Protein AF-A0A415BK57-F1 (afdb_monomer)

Secondary structure (DSSP, 8-state):
------------PPPP-----------------------------------EEEEEEEE---SSHHHHHHHHHHHHHHHHTTPEEEETTEEEEEESSHHHHHHHHHHHHHT--SSSEEEEEEEEHHHHHT-------S-----S--TT-------

Structure (mmCIF, N/CA/C/O backbone):
data_AF-A0A415BK57-F1
#
_entry.id   AF-A0A415BK57-F1
#
loop_
_atom_site.group_PDB
_atom_site.id
_atom_site.type_symbol
_atom_site.label_atom_id
_atom_site.label_alt_id
_atom_site.label_comp_id
_atom_site.label_asym_id
_atom_site.label_entity_id
_atom_site.label_seq_id
_atom_site.pdbx_PDB_ins_code
_atom_site.Cartn_x
_atom_site.Cartn_y
_atom_site.Cartn_z
_atom_site.occupancy
_atom_site.B_iso_or_equiv
_atom_site.auth_seq_id
_atom_site.auth_comp_id
_atom_site.auth_asym_id
_atom_site.auth_atom_id
_atom_site.pdbx_PDB_model_num
ATOM 1 N N . MET A 1 1 ? -53.561 10.959 31.857 1.00 56.56 1 MET A N 1
ATOM 2 C CA . MET A 1 1 ? -53.714 11.713 30.594 1.00 56.56 1 MET A CA 1
ATOM 3 C C . MET A 1 1 ? -53.219 13.125 30.854 1.00 56.56 1 MET A C 1
ATOM 5 O O . MET A 1 1 ? -53.634 13.684 31.864 1.00 56.56 1 MET A O 1
ATOM 9 N N . PRO A 1 2 ? -52.229 13.601 30.084 1.00 51.72 2 PRO A N 1
ATOM 10 C CA . PRO A 1 2 ? -52.507 14.136 28.752 1.00 51.72 2 PRO A CA 1
ATOM 11 C C . PRO A 1 2 ? -51.785 13.397 27.617 1.00 51.72 2 PRO A C 1
ATOM 13 O O . PRO A 1 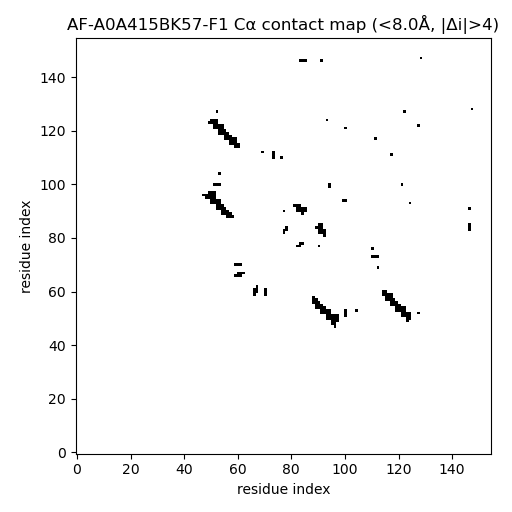2 ? -50.789 12.710 27.821 1.00 51.72 2 PRO A O 1
ATOM 16 N N . ASP A 1 3 ? -52.369 13.556 26.438 1.00 47.06 3 ASP A N 1
ATOM 17 C CA . ASP A 1 3 ? -51.935 13.141 25.106 1.00 47.06 3 ASP A CA 1
ATOM 18 C C . ASP A 1 3 ? -51.252 14.334 24.419 1.00 47.06 3 ASP A C 1
ATOM 20 O O . ASP A 1 3 ? -51.682 15.464 24.655 1.00 47.06 3 ASP A O 1
ATOM 24 N N . SER A 1 4 ? -50.209 14.109 23.608 1.00 52.25 4 SER A N 1
ATOM 25 C CA . SER A 1 4 ? -49.765 15.007 22.522 1.00 52.25 4 SER A CA 1
ATOM 26 C C . SER A 1 4 ? -48.597 14.389 21.749 1.00 52.25 4 SER A C 1
ATOM 28 O O . SER A 1 4 ? -47.497 14.215 22.274 1.00 52.25 4 SER A O 1
ATOM 30 N N . GLY A 1 5 ? -48.850 14.077 20.479 1.00 46.69 5 GLY A N 1
ATOM 31 C CA . GLY A 1 5 ? -47.898 13.501 19.539 1.00 46.69 5 GLY A CA 1
ATOM 32 C C . GLY A 1 5 ? -46.676 14.366 19.210 1.00 46.69 5 GLY A C 1
ATOM 33 O O . GLY A 1 5 ? -46.687 15.592 19.268 1.00 46.69 5 GLY A O 1
ATOM 34 N N . GLY A 1 6 ? -45.627 13.676 18.768 1.00 39.75 6 GLY A N 1
ATOM 35 C CA . GLY A 1 6 ? -44.447 14.256 18.140 1.00 39.75 6 GLY A CA 1
ATOM 36 C C . GLY A 1 6 ? -43.871 13.253 17.151 1.00 39.75 6 GLY A C 1
ATOM 37 O O . GLY A 1 6 ? -42.986 12.470 17.486 1.00 39.75 6 GLY A O 1
ATOM 38 N N . GLY A 1 7 ? -44.426 13.232 15.938 1.00 39.41 7 GLY A N 1
ATOM 39 C CA . GLY A 1 7 ? -43.935 12.417 14.833 1.00 39.41 7 GLY A CA 1
ATOM 40 C C . GLY A 1 7 ? -42.550 12.886 14.391 1.00 39.41 7 GLY A C 1
ATOM 41 O O . GLY A 1 7 ? -42.420 13.889 13.696 1.00 39.41 7 GLY A O 1
ATOM 42 N N . GLY A 1 8 ? -41.513 12.145 14.777 1.00 39.72 8 GLY A N 1
ATOM 43 C CA . GLY A 1 8 ? -40.165 12.305 14.243 1.00 39.72 8 GLY A CA 1
ATOM 44 C C . GLY A 1 8 ? -40.087 11.727 12.834 1.00 39.72 8 GLY A C 1
ATOM 45 O O . GLY A 1 8 ? -39.846 10.534 12.653 1.00 39.72 8 GLY A O 1
ATOM 46 N N . SER A 1 9 ? -40.301 12.564 11.822 1.00 44.03 9 SER A N 1
ATOM 47 C CA . SER A 1 9 ? -40.040 12.221 10.426 1.00 44.03 9 SER A CA 1
ATOM 48 C C . SER A 1 9 ? -38.541 11.966 10.229 1.00 44.03 9 SER A C 1
ATOM 50 O O . SER A 1 9 ? -37.743 12.902 10.166 1.00 44.03 9 SER A O 1
ATOM 52 N N . LEU A 1 10 ? -38.159 10.691 10.131 1.00 47.03 10 LEU A N 1
ATOM 53 C CA . LEU A 1 10 ? -36.847 10.249 9.660 1.00 47.03 10 LEU A CA 1
ATOM 54 C C . LEU A 1 10 ? -36.603 10.807 8.251 1.00 47.03 10 LEU A C 1
ATOM 56 O O . LEU A 1 10 ? -37.132 10.286 7.266 1.00 47.03 10 LEU A O 1
ATOM 60 N N . GLN A 1 11 ? -35.793 11.860 8.140 1.00 45.22 11 GLN A N 1
ATOM 61 C CA . GLN A 1 11 ? -35.260 12.286 6.850 1.00 45.22 11 GLN A CA 1
ATOM 62 C C . GLN A 1 11 ? -34.327 11.188 6.324 1.00 45.22 11 GLN A C 1
ATOM 64 O O . GLN A 1 11 ? -33.252 10.933 6.866 1.00 45.22 11 GLN A O 1
ATOM 69 N N . ARG A 1 12 ? -34.767 10.505 5.263 1.00 42.62 12 ARG A N 1
ATOM 70 C CA . ARG A 1 12 ? -33.936 9.584 4.485 1.00 42.62 12 ARG A CA 1
ATOM 71 C C . ARG A 1 12 ? -32.856 10.388 3.765 1.00 42.62 12 ARG A C 1
ATOM 73 O O . ARG A 1 12 ? -33.159 11.144 2.847 1.00 42.62 12 ARG A O 1
ATOM 80 N N . VAL A 1 13 ? -31.602 10.184 4.149 1.00 51.19 13 VAL A N 1
ATOM 81 C CA . VAL A 1 13 ? -30.445 10.638 3.369 1.00 51.19 13 VAL A CA 1
ATOM 82 C C . VAL A 1 13 ? -30.367 9.784 2.093 1.00 51.19 13 VAL A C 1
ATOM 84 O O . VAL A 1 13 ? -30.425 8.554 2.199 1.00 51.19 13 VAL A O 1
ATOM 87 N N . PRO A 1 14 ? -30.277 10.366 0.885 1.00 39.81 14 PRO A N 1
ATOM 88 C CA . PRO A 1 14 ? -30.208 9.577 -0.339 1.00 39.81 14 PRO A CA 1
ATOM 89 C C . PRO A 1 14 ? -28.843 8.886 -0.475 1.00 39.81 14 PRO A C 1
ATOM 91 O O . PRO A 1 14 ? -27.794 9.508 -0.330 1.00 39.81 14 PRO A O 1
ATOM 94 N N . ALA A 1 15 ? -28.868 7.588 -0.786 1.00 50.12 15 ALA A N 1
ATOM 95 C CA . ALA A 1 15 ? -27.688 6.822 -1.176 1.00 50.12 15 ALA A CA 1
ATOM 96 C C . ALA A 1 15 ? -27.155 7.288 -2.550 1.00 50.12 15 ALA A C 1
ATOM 98 O O . ALA A 1 15 ? -27.957 7.663 -3.415 1.00 50.12 15 ALA A O 1
ATOM 99 N N . PRO A 1 16 ? -25.832 7.240 -2.797 1.00 40.59 16 PRO A N 1
ATOM 100 C CA . PRO A 1 16 ? -25.265 7.613 -4.088 1.00 40.59 16 PRO A CA 1
ATOM 101 C C . PRO A 1 16 ? -25.729 6.642 -5.184 1.00 40.59 16 PRO A C 1
ATOM 103 O O . PRO A 1 16 ? -25.521 5.432 -5.106 1.00 40.59 16 PRO A O 1
ATOM 106 N N . ARG A 1 17 ? -26.369 7.186 -6.226 1.00 35.62 17 ARG A N 1
ATOM 107 C CA . ARG A 1 17 ? -26.748 6.452 -7.439 1.00 35.62 17 ARG A CA 1
ATOM 108 C C . ARG A 1 17 ? -25.517 6.280 -8.326 1.00 35.62 17 ARG A C 1
ATOM 110 O O . ARG A 1 17 ? -25.127 7.214 -9.019 1.00 35.62 17 ARG A O 1
ATOM 117 N N . PHE A 1 18 ? -24.937 5.085 -8.339 1.00 33.97 18 PHE A N 1
ATOM 118 C CA . PHE A 1 18 ? -24.019 4.685 -9.404 1.00 33.97 18 PHE A CA 1
ATOM 119 C C . PHE A 1 18 ? -24.842 4.312 -10.644 1.00 33.97 18 PHE A C 1
ATOM 121 O O . PHE A 1 18 ? -25.631 3.367 -10.621 1.00 33.97 18 PHE A O 1
ATOM 128 N N . ARG A 1 19 ? -24.702 5.098 -11.714 1.00 30.08 19 ARG A N 1
ATOM 129 C CA . ARG A 1 19 ? -25.321 4.841 -13.019 1.00 30.08 19 ARG A CA 1
ATOM 130 C C . ARG A 1 19 ? -24.440 3.846 -13.773 1.00 30.08 19 ARG A C 1
ATOM 132 O O . ARG A 1 19 ? -23.337 4.191 -14.177 1.00 30.08 19 ARG A O 1
ATOM 139 N N . VAL A 1 20 ? -24.930 2.622 -13.944 1.00 38.62 20 VAL A N 1
ATOM 140 C CA . VAL A 1 20 ? -24.368 1.642 -14.881 1.00 38.62 20 VAL A CA 1
ATOM 141 C C . VAL A 1 20 ? -25.115 1.815 -16.199 1.00 38.62 20 VAL A C 1
ATOM 143 O O . VAL A 1 20 ? -26.299 1.486 -16.290 1.00 38.62 20 VAL A O 1
ATOM 146 N N . GLU A 1 21 ? -24.460 2.376 -17.213 1.00 39.53 21 GLU A N 1
ATOM 147 C CA . GLU A 1 21 ? -25.026 2.415 -18.561 1.00 39.53 21 GLU A CA 1
ATOM 148 C C . GLU A 1 21 ? -24.812 1.068 -19.263 1.00 39.53 21 GLU A C 1
ATOM 150 O O . GLU A 1 21 ? -23.732 0.741 -19.732 1.00 39.53 21 GLU A O 1
ATOM 155 N N . GLY A 1 22 ? -25.888 0.275 -19.270 1.00 32.00 22 GLY A N 1
ATOM 156 C CA . GLY A 1 22 ? -26.444 -0.343 -20.475 1.00 32.00 22 GLY A CA 1
ATOM 157 C C . GLY A 1 22 ? -25.625 -1.403 -21.214 1.00 32.00 22 GLY A C 1
ATOM 158 O O . GLY A 1 22 ? -25.014 -1.113 -22.233 1.00 32.00 22 GLY A O 1
ATOM 159 N N . CYS A 1 23 ? -25.806 -2.670 -20.833 1.00 34.53 23 CYS A N 1
ATOM 160 C CA . CYS A 1 23 ? -25.791 -3.778 -21.793 1.00 34.53 23 CYS A CA 1
ATOM 161 C C . CYS A 1 23 ? -27.185 -3.914 -22.438 1.00 34.53 23 CYS A C 1
ATOM 163 O O . CYS A 1 23 ? -28.180 -4.073 -21.726 1.00 34.53 23 CYS A O 1
ATOM 165 N N . ARG A 1 24 ? -27.266 -3.882 -23.775 1.00 33.03 24 ARG A N 1
ATOM 166 C CA . ARG A 1 24 ? -28.388 -4.411 -24.579 1.00 33.03 24 ARG A CA 1
ATOM 167 C C . ARG A 1 24 ? -27.789 -5.106 -25.815 1.00 33.03 24 ARG A C 1
ATOM 169 O O . ARG A 1 24 ? -27.004 -4.472 -26.505 1.00 33.03 24 ARG A O 1
ATOM 176 N N . HIS A 1 25 ? -27.856 -6.445 -25.881 1.00 27.94 25 HIS A N 1
ATOM 177 C CA . HIS A 1 25 ? -28.758 -7.275 -26.725 1.00 27.94 25 HIS A CA 1
ATOM 178 C C . HIS A 1 25 ? -28.581 -7.027 -28.238 1.00 27.94 25 HIS A C 1
ATOM 180 O O . HIS A 1 25 ? -28.576 -5.877 -28.641 1.00 27.94 25 HIS A O 1
ATOM 186 N N . ALA A 1 26 ? -28.543 -7.983 -29.165 1.00 29.19 26 ALA A N 1
ATOM 187 C CA . ALA A 1 26 ? -28.535 -9.444 -29.200 1.00 29.19 26 ALA A CA 1
ATOM 188 C C . ALA A 1 26 ? -28.222 -9.853 -30.667 1.00 29.19 26 ALA A C 1
ATOM 190 O O . ALA A 1 26 ? -28.346 -9.025 -31.561 1.00 29.19 26 ALA A O 1
ATOM 191 N N . ALA A 1 27 ? -27.803 -11.109 -30.847 1.00 30.59 27 ALA A N 1
ATOM 192 C CA . ALA A 1 27 ? -27.823 -11.978 -32.036 1.00 30.59 27 ALA A CA 1
ATOM 193 C C . ALA A 1 27 ? -28.099 -11.415 -33.453 1.00 30.59 27 ALA A C 1
ATOM 195 O O . ALA A 1 27 ? -29.142 -10.824 -33.688 1.00 30.59 27 ALA A O 1
ATOM 196 N N . ASP A 1 28 ? -27.254 -11.815 -34.417 1.00 31.88 28 ASP A N 1
ATOM 197 C CA . ASP A 1 28 ? -27.715 -12.422 -35.678 1.00 3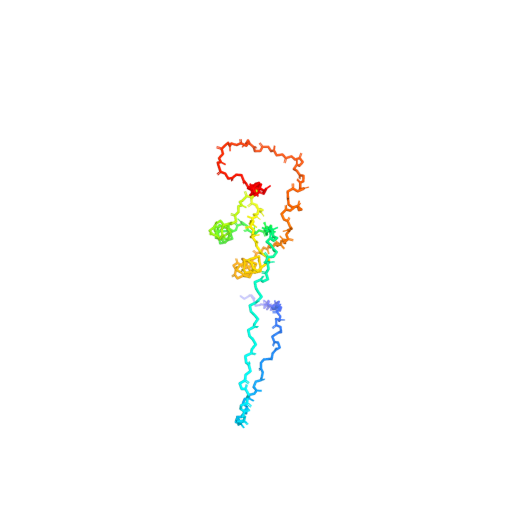1.88 28 ASP A CA 1
ATOM 198 C C . ASP A 1 28 ? -26.613 -13.262 -36.354 1.00 31.88 28 ASP A C 1
ATOM 200 O O . ASP A 1 28 ? -25.416 -13.048 -36.160 1.00 31.88 28 ASP A O 1
ATOM 204 N N . ALA A 1 29 ? -27.039 -14.297 -37.081 1.00 31.94 29 ALA A N 1
ATOM 205 C CA . ALA A 1 29 ? -26.247 -15.458 -37.478 1.00 31.94 29 ALA A CA 1
ATOM 206 C C . ALA A 1 29 ? -25.916 -15.530 -38.986 1.00 31.94 29 ALA A C 1
ATOM 208 O O . ALA A 1 29 ? -26.690 -15.081 -39.821 1.00 31.94 29 ALA A O 1
ATOM 209 N N . ARG A 1 30 ? -24.835 -16.280 -39.282 1.00 28.84 30 ARG A N 1
ATOM 210 C CA . ARG A 1 30 ? -24.455 -16.989 -40.536 1.00 28.84 30 ARG A CA 1
ATOM 211 C C . ARG A 1 30 ? -24.034 -16.168 -41.772 1.00 28.84 30 ARG A C 1
ATOM 213 O O . ARG A 1 30 ? -24.865 -15.576 -42.439 1.00 28.84 30 ARG A O 1
ATOM 220 N N . ALA A 1 31 ? -22.789 -16.366 -42.233 1.00 32.44 31 ALA A N 1
ATOM 221 C CA . ALA A 1 31 ? -22.409 -17.367 -43.259 1.00 32.44 31 ALA A CA 1
ATOM 222 C C . ALA A 1 31 ? -21.046 -17.045 -43.933 1.00 32.44 31 ALA A C 1
ATOM 224 O O . ALA A 1 31 ? -20.798 -15.908 -44.302 1.00 32.44 31 ALA A O 1
ATOM 225 N N . HIS A 1 32 ? -20.212 -18.090 -44.093 1.00 35.88 32 HIS A N 1
ATOM 226 C CA . HIS A 1 32 ? -19.129 -18.360 -45.075 1.00 35.88 32 HIS A CA 1
ATOM 227 C C . HIS A 1 32 ? -18.464 -17.167 -45.814 1.00 35.88 32 HIS A C 1
ATOM 229 O O . HIS A 1 32 ? -19.128 -16.433 -46.530 1.00 35.88 32 HIS A O 1
ATOM 235 N N . ARG A 1 33 ? -17.128 -17.014 -45.857 1.00 32.09 33 ARG A N 1
ATOM 236 C CA . ARG A 1 33 ? -16.164 -17.934 -46.502 1.00 32.09 33 ARG A CA 1
ATOM 237 C C . ARG A 1 33 ? -14.715 -17.427 -46.305 1.00 32.09 33 ARG A C 1
ATOM 239 O O . ARG A 1 33 ? -14.470 -16.235 -46.426 1.00 32.09 33 ARG A O 1
ATOM 246 N N . ALA A 1 34 ? -13.809 -18.375 -46.058 1.00 34.41 34 ALA A N 1
ATOM 247 C CA . ALA A 1 34 ? -12.360 -18.429 -46.311 1.00 34.41 34 ALA A CA 1
ATOM 248 C C . ALA A 1 34 ? -11.577 -17.145 -46.660 1.00 34.41 34 ALA A C 1
ATOM 250 O O . ALA A 1 34 ? -11.818 -16.560 -47.713 1.00 34.41 34 ALA A O 1
ATOM 251 N N . ARG A 1 35 ? -10.492 -16.893 -45.907 1.00 39.34 35 ARG A N 1
ATOM 252 C CA . ARG A 1 35 ? -9.115 -16.845 -46.443 1.00 39.34 35 ARG A CA 1
ATOM 253 C C . ARG A 1 35 ? -8.123 -17.322 -45.382 1.00 39.34 35 ARG A C 1
ATOM 255 O O . ARG A 1 35 ? -7.975 -16.687 -44.343 1.00 39.34 35 ARG A O 1
ATOM 262 N N . ASP A 1 36 ? -7.458 -18.432 -45.684 1.00 36.94 36 ASP A N 1
ATOM 263 C CA . ASP A 1 36 ? -6.170 -18.784 -45.102 1.00 36.94 36 ASP A CA 1
ATOM 264 C C . ASP A 1 36 ? -5.177 -17.654 -45.389 1.00 36.94 36 ASP A C 1
ATOM 266 O O . ASP A 1 36 ? -5.046 -17.187 -46.523 1.00 36.94 36 ASP A O 1
ATOM 270 N N . GLY A 1 37 ? -4.509 -17.194 -44.341 1.00 34.00 37 GLY A N 1
ATOM 271 C CA . GLY A 1 37 ? -3.544 -16.110 -44.400 1.00 34.00 37 GLY A CA 1
ATOM 272 C C . GLY A 1 37 ? -2.686 -16.148 -43.152 1.00 34.00 37 GLY A C 1
ATOM 273 O O . GLY A 1 37 ? -3.015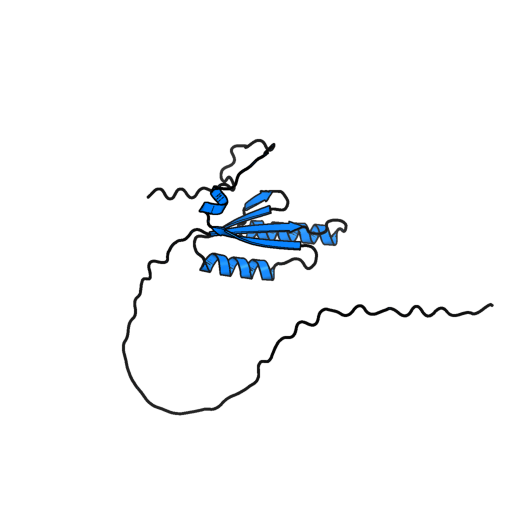 -15.544 -42.138 1.00 34.00 37 GLY A O 1
ATOM 274 N N . VAL A 1 38 ? -1.597 -16.907 -43.237 1.00 42.28 38 VAL A N 1
ATOM 275 C CA . VAL A 1 38 ? -0.468 -16.842 -42.314 1.00 42.28 38 VAL A CA 1
ATOM 276 C C . VAL A 1 38 ? -0.003 -15.391 -42.216 1.00 42.28 38 VAL A C 1
ATOM 278 O O . VAL A 1 38 ? 0.449 -14.811 -43.198 1.00 42.28 38 VAL A O 1
ATOM 281 N N . SER A 1 39 ? -0.033 -14.839 -41.012 1.00 36.31 39 SER A N 1
ATOM 282 C CA . SER A 1 39 ? 0.921 -13.816 -40.603 1.00 36.31 39 SER A CA 1
ATOM 283 C C . SER A 1 39 ? 1.243 -14.054 -39.140 1.00 36.31 39 SER A C 1
ATOM 285 O O 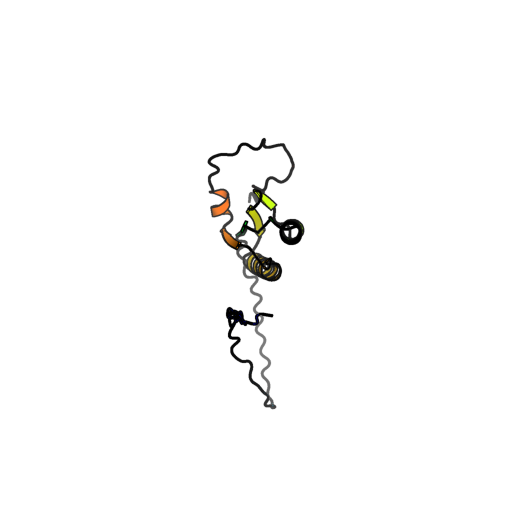. SER A 1 39 ? 0.558 -13.580 -38.234 1.00 36.31 39 SER A O 1
ATOM 287 N N . GLY A 1 40 ? 2.287 -14.851 -38.922 1.00 39.84 40 GLY A N 1
ATOM 288 C CA . GLY A 1 40 ? 3.001 -14.789 -37.665 1.00 39.84 40 GLY A CA 1
ATOM 289 C C . GLY A 1 40 ? 3.469 -13.354 -37.457 1.00 39.84 40 GLY A C 1
ATOM 290 O O . GLY A 1 40 ? 4.097 -12.767 -38.334 1.00 39.84 40 GLY A O 1
ATOM 291 N N . GLN A 1 41 ? 3.162 -12.816 -36.290 1.00 35.75 41 GLN A N 1
ATOM 292 C CA . GLN A 1 41 ? 3.966 -11.778 -35.676 1.00 35.75 41 GLN A CA 1
ATOM 293 C C . GLN A 1 41 ? 4.363 -12.323 -34.309 1.00 35.75 41 GLN A C 1
ATOM 295 O O . GLN A 1 41 ? 3.715 -12.111 -33.290 1.00 35.75 41 GLN A O 1
ATOM 300 N N . ASN A 1 42 ? 5.426 -13.131 -34.343 1.00 49.38 42 ASN A N 1
ATOM 301 C CA . ASN A 1 42 ? 6.398 -13.124 -33.266 1.00 49.38 42 ASN A CA 1
ATOM 302 C C . ASN A 1 42 ? 6.927 -11.697 -33.197 1.00 49.38 42 ASN A C 1
ATOM 304 O O . ASN A 1 42 ? 7.823 -11.332 -33.951 1.00 49.38 42 ASN A O 1
ATOM 308 N N . GLU A 1 43 ? 6.377 -10.904 -32.297 1.00 43.34 43 GLU A N 1
ATOM 309 C CA . GLU A 1 43 ? 7.095 -9.761 -31.776 1.00 43.34 43 GLU A CA 1
ATOM 310 C C . GLU A 1 43 ? 7.365 -10.095 -30.320 1.00 43.34 43 GLU A C 1
ATOM 312 O O . GLU A 1 43 ? 6.539 -9.913 -29.428 1.00 43.34 43 GLU A O 1
ATOM 317 N N . GLY A 1 44 ? 8.547 -10.676 -30.097 1.00 44.38 44 GLY A N 1
ATOM 318 C CA . GLY A 1 44 ? 9.239 -10.543 -28.827 1.00 44.38 44 GLY A CA 1
ATOM 319 C C . GLY A 1 44 ? 9.527 -9.062 -28.633 1.00 44.38 44 GLY A C 1
ATOM 320 O O . GLY A 1 44 ? 10.645 -8.604 -28.846 1.00 44.38 44 GLY A O 1
ATOM 321 N N . GLU A 1 45 ? 8.482 -8.306 -28.312 1.00 42.94 45 GLU A N 1
ATOM 322 C CA . GLU A 1 45 ? 8.580 -6.926 -27.901 1.00 42.94 45 GLU A CA 1
ATOM 323 C C . GLU A 1 45 ? 9.378 -6.985 -26.606 1.00 42.94 45 GLU A C 1
ATOM 325 O O . GLU A 1 45 ? 8.935 -7.585 -25.621 1.00 42.94 45 GLU A O 1
ATOM 330 N N . GLY A 1 46 ? 10.616 -6.488 -26.650 1.00 49.84 46 GLY A N 1
ATOM 331 C CA . GLY A 1 46 ? 11.456 -6.340 -25.474 1.00 49.84 46 GLY A CA 1
ATOM 332 C C . GLY A 1 46 ? 10.656 -5.543 -24.461 1.00 49.84 46 GLY A C 1
ATOM 333 O O . GLY A 1 46 ? 10.574 -4.322 -24.557 1.00 49.84 46 GLY A O 1
ATOM 334 N N . LYS A 1 47 ? 9.973 -6.257 -23.560 1.00 56.19 47 LYS A N 1
ATOM 335 C CA . LYS A 1 47 ? 9.025 -5.679 -22.624 1.00 56.19 47 LYS A CA 1
ATOM 336 C C . LYS A 1 47 ? 9.851 -4.816 -21.706 1.00 56.19 47 LYS A C 1
ATOM 338 O O . LYS A 1 47 ? 10.483 -5.335 -20.793 1.00 56.19 47 LYS A O 1
ATOM 343 N N . ASP A 1 48 ? 9.864 -3.527 -22.012 1.00 57.09 48 ASP A N 1
ATOM 344 C CA . ASP A 1 48 ? 10.528 -2.471 -21.274 1.00 57.09 48 ASP A CA 1
ATOM 345 C C . ASP A 1 48 ? 10.262 -2.714 -19.784 1.00 57.09 48 ASP A C 1
ATOM 347 O O . ASP A 1 48 ? 9.162 -2.458 -19.276 1.00 57.09 48 ASP A O 1
ATOM 351 N N . MET A 1 49 ? 11.234 -3.323 -19.096 1.00 57.72 49 MET A N 1
ATOM 352 C CA . MET A 1 49 ? 11.082 -3.774 -17.717 1.00 57.72 49 MET A CA 1
ATOM 353 C C . MET A 1 49 ? 11.263 -2.555 -16.826 1.00 57.72 49 MET A C 1
ATOM 355 O O . MET A 1 49 ? 12.278 -2.353 -16.165 1.00 57.72 49 MET A O 1
ATOM 359 N N . ARG A 1 50 ? 10.277 -1.663 -16.889 1.00 75.12 50 ARG A N 1
ATOM 360 C CA . ARG A 1 50 ? 10.227 -0.472 -16.060 1.00 75.12 50 ARG A CA 1
ATOM 361 C C . ARG A 1 50 ? 9.704 -0.904 -14.706 1.00 75.12 50 ARG A C 1
ATOM 363 O O . ARG A 1 50 ? 8.520 -1.216 -14.562 1.00 75.12 50 ARG A O 1
ATOM 370 N N . ILE A 1 51 ? 10.610 -0.924 -13.736 1.00 86.00 51 ILE A N 1
ATOM 371 C CA . ILE A 1 51 ? 10.267 -1.154 -12.340 1.00 86.00 51 ILE A CA 1
ATOM 372 C C . ILE A 1 51 ? 9.410 0.029 -11.874 1.00 86.00 51 ILE A C 1
ATOM 374 O O . ILE A 1 51 ? 9.821 1.194 -11.919 1.00 86.00 51 ILE A O 1
ATOM 378 N N . MET A 1 52 ? 8.188 -0.293 -11.474 1.00 91.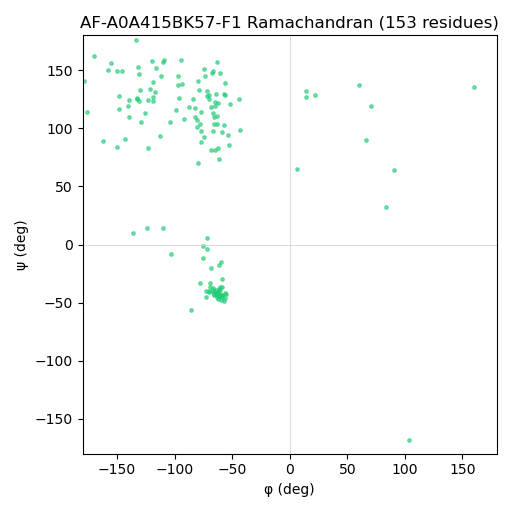06 52 MET A N 1
ATOM 379 C CA . MET A 1 52 ? 7.211 0.620 -10.902 1.00 91.06 52 MET A CA 1
ATOM 380 C C . MET A 1 52 ? 7.057 0.301 -9.421 1.00 91.06 52 MET A C 1
ATOM 382 O O . MET A 1 52 ? 7.318 -0.820 -8.981 1.00 91.06 52 MET A O 1
ATOM 386 N N . ARG A 1 53 ? 6.560 1.262 -8.655 1.00 93.06 53 ARG A N 1
ATOM 387 C CA . ARG A 1 53 ? 6.207 1.067 -7.258 1.00 93.06 53 ARG A CA 1
ATOM 388 C C . ARG A 1 53 ? 4.810 1.588 -6.993 1.00 93.06 53 ARG A C 1
ATOM 390 O O . ARG A 1 53 ? 4.464 2.696 -7.394 1.00 93.06 53 ARG A O 1
ATOM 397 N N . LEU A 1 54 ? 4.012 0.787 -6.300 1.00 94.88 54 LEU A N 1
ATOM 398 C CA . LEU A 1 54 ? 2.695 1.195 -5.835 1.00 94.88 54 LEU A CA 1
ATOM 399 C C . LEU A 1 54 ? 2.803 1.607 -4.369 1.00 94.88 54 LEU A C 1
ATOM 401 O O . LEU A 1 54 ? 3.135 0.783 -3.519 1.00 94.88 54 LEU A O 1
ATOM 405 N N . LEU A 1 55 ? 2.552 2.883 -4.092 1.00 95.88 55 LEU A N 1
ATOM 406 C CA . LEU A 1 55 ? 2.475 3.454 -2.752 1.00 95.88 55 LEU A CA 1
ATOM 407 C C . LEU A 1 55 ? 1.008 3.506 -2.328 1.00 95.88 55 LEU A C 1
ATOM 409 O O . LEU A 1 55 ? 0.184 4.088 -3.030 1.00 95.88 55 LEU A O 1
ATOM 413 N N . VAL A 1 56 ? 0.685 2.932 -1.176 1.00 97.31 56 VAL A N 1
ATOM 414 C CA . VAL A 1 56 ? -0.662 2.921 -0.602 1.00 97.31 56 VAL A CA 1
ATOM 415 C C . VAL A 1 56 ? -0.627 3.629 0.741 1.00 97.31 56 VAL A C 1
ATOM 417 O O . VAL A 1 56 ? 0.122 3.252 1.640 1.00 97.31 56 VAL A O 1
ATOM 420 N N . MET A 1 57 ? -1.460 4.652 0.873 1.00 97.75 57 MET A N 1
ATOM 421 C CA . MET A 1 57 ? -1.660 5.421 2.093 1.00 97.75 57 MET A CA 1
ATOM 422 C C . MET A 1 57 ? -3.111 5.279 2.520 1.00 97.75 57 MET A C 1
ATOM 424 O O . MET A 1 57 ? -4.008 5.304 1.677 1.00 97.75 57 MET A O 1
ATOM 428 N N . PHE A 1 58 ? -3.367 5.137 3.814 1.00 97.00 58 PHE A N 1
ATOM 429 C CA . PHE A 1 58 ? -4.738 5.009 4.292 1.00 97.00 58 PHE A CA 1
ATOM 430 C C . PHE A 1 58 ? -4.964 5.650 5.655 1.00 97.00 58 PHE A C 1
ATOM 432 O O . PHE A 1 58 ? -4.103 5.644 6.531 1.00 97.00 58 PHE A O 1
ATOM 439 N N . ASP A 1 59 ? -6.183 6.132 5.849 1.00 96.56 59 ASP A N 1
ATOM 440 C CA . ASP A 1 59 ? -6.702 6.571 7.134 1.00 96.56 59 ASP A CA 1
ATOM 441 C C . ASP A 1 59 ? -8.048 5.889 7.373 1.00 96.56 59 ASP A C 1
ATOM 443 O O . ASP A 1 59 ? -9.050 6.194 6.723 1.00 96.56 59 ASP A O 1
ATOM 447 N N . LEU A 1 60 ? -8.058 4.896 8.259 1.00 95.25 60 LEU A N 1
ATOM 448 C CA . LEU A 1 60 ? -9.243 4.099 8.558 1.00 95.25 60 LEU A CA 1
ATOM 449 C C . LEU A 1 60 ? -9.712 4.395 9.983 1.00 95.25 60 LEU A C 1
ATOM 451 O O . LEU A 1 60 ? -8.882 4.560 10.881 1.00 95.25 60 LEU A O 1
ATOM 455 N N . PRO A 1 61 ? -11.032 4.395 10.240 1.00 94.94 61 PRO A N 1
ATOM 456 C CA . PRO A 1 61 ? -11.544 4.560 11.593 1.00 94.94 61 PRO A CA 1
ATOM 457 C C . PRO A 1 61 ? -11.045 3.434 12.514 1.00 94.94 61 PRO A C 1
ATOM 459 O O . PRO A 1 61 ? -10.874 2.292 12.095 1.00 94.94 61 PRO A O 1
ATOM 462 N N . THR A 1 62 ? -10.840 3.743 13.797 1.00 94.31 62 THR A N 1
ATOM 463 C CA . THR A 1 62 ? -10.341 2.780 14.807 1.00 94.31 62 THR A CA 1
ATOM 464 C C . THR A 1 62 ? -11.096 2.843 16.141 1.00 94.31 62 THR A C 1
ATOM 466 O O . THR A 1 62 ? -10.688 2.223 17.126 1.00 94.31 62 THR A O 1
ATOM 469 N N . LYS A 1 63 ? -12.214 3.581 16.203 1.00 95.06 63 LYS A N 1
ATOM 470 C CA . LYS A 1 63 ? -12.959 3.826 17.452 1.00 95.06 63 LYS A CA 1
ATOM 471 C C . LYS A 1 63 ? -13.710 2.586 17.939 1.00 95.06 63 LYS A C 1
ATOM 473 O O . LYS A 1 63 ? -13.656 2.260 19.122 1.00 95.06 63 LYS A O 1
ATOM 478 N N . THR A 1 64 ? -14.398 1.883 17.041 1.00 96.38 64 THR A N 1
ATOM 479 C CA . THR A 1 64 ? -15.179 0.691 17.402 1.00 96.38 64 THR A CA 1
ATOM 480 C C . THR A 1 64 ? -14.371 -0.590 17.200 1.00 96.38 64 THR A C 1
ATOM 482 O O . THR A 1 64 ? -13.430 -0.625 16.407 1.00 96.38 64 THR A O 1
ATOM 485 N N . LYS A 1 65 ? -14.760 -1.681 17.875 1.00 95.69 65 LYS A N 1
ATOM 486 C CA . LYS A 1 65 ? -14.151 -3.007 17.656 1.00 95.69 65 LYS A CA 1
ATOM 487 C C . LYS A 1 65 ? -14.227 -3.424 16.182 1.00 95.69 65 LYS A C 1
ATOM 489 O O . LYS A 1 65 ? -13.230 -3.853 15.619 1.00 95.69 65 LYS A O 1
ATOM 494 N N . ARG A 1 66 ? -15.376 -3.193 15.536 1.00 95.25 66 ARG A N 1
ATOM 495 C CA . ARG A 1 66 ? -15.581 -3.502 14.114 1.00 95.25 66 ARG A CA 1
ATOM 496 C C . ARG A 1 66 ? -14.622 -2.728 13.209 1.00 95.25 66 ARG A C 1
ATOM 498 O O . ARG A 1 66 ? -14.154 -3.273 12.214 1.00 95.25 66 ARG A O 1
ATOM 505 N N . ASP A 1 67 ? -14.339 -1.471 13.538 1.00 95.44 67 ASP A N 1
ATOM 506 C CA . ASP A 1 67 ? -13.427 -0.649 12.743 1.00 95.44 67 ASP A CA 1
ATOM 507 C C . ASP A 1 67 ? -11.970 -1.093 12.932 1.00 95.44 67 ASP A C 1
ATOM 509 O O . ASP A 1 67 ? -11.244 -1.235 11.950 1.00 95.44 67 ASP A O 1
ATOM 513 N N . LYS A 1 68 ? -11.574 -1.446 14.164 1.00 95.00 68 LYS A N 1
ATOM 514 C CA . LYS A 1 68 ? -10.264 -2.062 14.444 1.00 95.00 68 LYS A CA 1
ATOM 515 C C . LYS A 1 68 ? -10.080 -3.377 13.685 1.00 95.00 68 LYS A C 1
ATOM 517 O O . LYS A 1 68 ? -9.033 -3.586 13.080 1.00 95.00 68 LYS A O 1
ATOM 522 N N . ASP A 1 69 ? -11.102 -4.229 13.658 1.00 95.88 69 ASP A N 1
ATOM 523 C CA . ASP A 1 69 ? -11.052 -5.497 12.925 1.00 95.88 69 ASP A CA 1
ATOM 524 C C . ASP A 1 69 ? -10.865 -5.265 11.417 1.00 95.88 69 ASP A C 1
ATOM 526 O O . ASP A 1 69 ? -10.084 -5.962 10.771 1.00 95.88 69 ASP A O 1
ATOM 530 N N . ARG A 1 70 ? -11.539 -4.259 10.844 1.00 95.56 70 ARG A N 1
ATOM 531 C CA . ARG A 1 70 ? -11.373 -3.871 9.431 1.00 95.56 70 ARG A CA 1
ATOM 532 C C . ARG A 1 70 ? -9.981 -3.317 9.146 1.00 95.56 70 ARG A C 1
ATOM 534 O O . ARG A 1 70 ? -9.387 -3.703 8.144 1.00 95.56 70 ARG A O 1
ATOM 541 N N . TYR A 1 71 ? -9.455 -2.473 10.033 1.00 95.69 71 TYR A N 1
ATOM 542 C CA . TYR A 1 71 ? -8.086 -1.962 9.948 1.00 95.69 71 TYR A CA 1
ATOM 543 C C . TYR A 1 71 ? -7.067 -3.109 9.921 1.00 95.69 71 TYR A C 1
ATOM 545 O O . TYR A 1 71 ? -6.209 -3.159 9.041 1.00 95.69 71 TYR A O 1
ATOM 553 N N . ILE A 1 72 ? -7.195 -4.072 10.840 1.00 95.50 72 ILE A N 1
ATOM 554 C CA . ILE A 1 72 ? -6.300 -5.234 10.918 1.00 95.50 72 ILE A CA 1
ATOM 555 C C . ILE A 1 72 ? -6.411 -6.092 9.655 1.00 95.50 72 ILE A C 1
ATOM 557 O O . ILE A 1 72 ? -5.391 -6.478 9.091 1.00 95.50 72 ILE A O 1
ATOM 561 N N . ARG A 1 73 ? -7.634 -6.363 9.180 1.00 96.25 73 ARG A N 1
ATOM 562 C CA . ARG A 1 73 ? -7.855 -7.147 7.954 1.00 96.25 73 ARG A CA 1
ATOM 563 C C . ARG A 1 73 ? -7.231 -6.489 6.729 1.00 96.25 73 ARG A C 1
ATOM 565 O O . ARG A 1 73 ? -6.585 -7.185 5.957 1.00 96.25 73 ARG A O 1
ATOM 572 N N . PHE A 1 74 ? -7.394 -5.177 6.568 1.00 96.88 74 PHE A N 1
ATOM 573 C CA . PHE A 1 74 ? -6.825 -4.459 5.430 1.00 96.88 74 PHE A CA 1
ATOM 574 C C . PHE A 1 74 ? -5.293 -4.465 5.461 1.00 96.88 74 PHE A C 1
ATOM 576 O O . PHE A 1 74 ? -4.659 -4.754 4.452 1.00 96.88 74 PHE A O 1
ATOM 583 N N . LYS A 1 75 ? -4.685 -4.239 6.632 1.00 95.44 75 LYS A N 1
ATOM 584 C CA . LYS A 1 75 ? -3.224 -4.331 6.783 1.00 95.44 75 LYS A CA 1
ATOM 585 C C . LYS A 1 75 ? -2.689 -5.717 6.479 1.00 95.44 75 LYS A C 1
ATOM 587 O O . LYS A 1 75 ? -1.703 -5.837 5.766 1.00 95.44 75 LYS A O 1
ATOM 592 N N . ARG A 1 76 ? -3.362 -6.747 6.988 1.00 95.94 76 ARG A N 1
ATOM 593 C CA . ARG A 1 76 ? -2.982 -8.129 6.719 1.00 95.94 76 ARG A CA 1
ATOM 594 C C . ARG A 1 76 ? -3.097 -8.460 5.232 1.00 95.94 76 ARG A C 1
ATOM 596 O O . ARG A 1 76 ? -2.189 -9.067 4.696 1.00 95.94 76 ARG A O 1
ATOM 603 N N . PHE A 1 77 ? -4.152 -8.000 4.560 1.00 96.88 77 PHE A N 1
ATOM 604 C CA . PHE A 1 77 ? -4.274 -8.125 3.106 1.00 96.88 77 PHE A CA 1
ATOM 605 C C . PHE A 1 77 ? -3.080 -7.498 2.370 1.00 96.88 77 PHE A C 1
ATOM 607 O O . PHE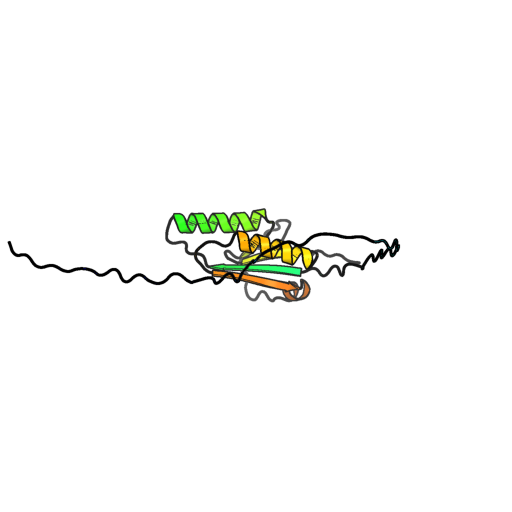 A 1 77 ? -2.529 -8.129 1.474 1.00 96.88 77 PHE A O 1
ATOM 614 N N . LEU A 1 78 ? -2.656 -6.289 2.757 1.00 96.56 78 LEU A N 1
ATOM 615 C CA . LEU A 1 78 ? -1.493 -5.641 2.148 1.00 96.56 78 LEU A CA 1
ATOM 616 C C . LEU A 1 78 ? -0.216 -6.464 2.372 1.00 96.56 78 LEU A C 1
ATOM 618 O O . LEU A 1 78 ? 0.532 -6.699 1.431 1.00 96.56 78 LEU A O 1
ATOM 622 N N . GLU A 1 79 ? 0.025 -6.930 3.594 1.00 94.50 79 GLU A N 1
ATOM 623 C CA . GLU A 1 79 ? 1.203 -7.745 3.924 1.00 94.50 79 GLU A CA 1
ATOM 624 C C . GLU A 1 79 ? 1.189 -9.090 3.170 1.00 94.50 79 GLU A C 1
ATOM 626 O O . GLU A 1 79 ? 2.203 -9.471 2.583 1.00 94.50 79 GLU A O 1
ATOM 631 N N . ASP A 1 80 ? 0.031 -9.751 3.091 1.00 95.12 80 ASP A N 1
ATOM 632 C CA . ASP A 1 80 ? -0.160 -11.031 2.398 1.00 95.12 80 ASP A CA 1
ATOM 633 C C . ASP A 1 80 ? -0.036 -10.891 0.860 1.00 95.12 80 ASP A C 1
ATOM 635 O O . ASP A 1 80 ? 0.536 -11.766 0.210 1.00 95.12 80 ASP A O 1
ATOM 639 N N . ASP A 1 81 ? -0.496 -9.782 0.256 1.00 93.56 81 ASP A N 1
ATOM 640 C CA . ASP A 1 81 ? -0.286 -9.475 -1.179 1.00 93.56 81 ASP A CA 1
ATOM 641 C C . ASP A 1 81 ? 1.155 -8.999 -1.467 1.00 93.56 81 ASP A C 1
ATOM 643 O O . ASP A 1 81 ? 1.524 -8.759 -2.61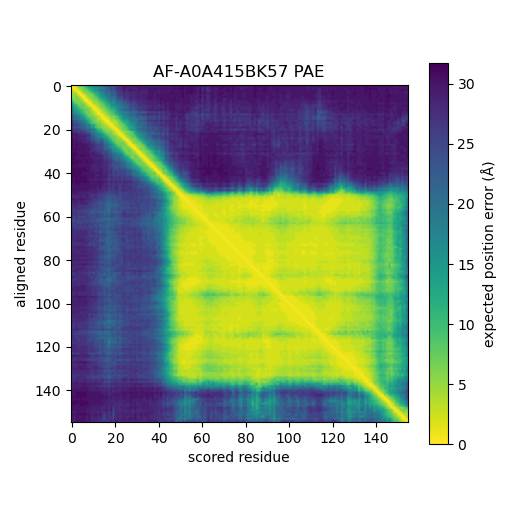8 1.00 93.56 81 ASP A O 1
ATOM 647 N N . GLY A 1 82 ? 1.997 -8.895 -0.431 1.00 91.88 82 GLY A N 1
ATOM 648 C CA . GLY A 1 82 ? 3.423 -8.589 -0.506 1.00 91.88 82 GLY A CA 1
ATOM 649 C C . GLY A 1 82 ? 3.741 -7.098 -0.595 1.00 91.88 82 GLY A C 1
ATOM 650 O O . GLY A 1 82 ? 4.704 -6.712 -1.263 1.00 91.88 82 GLY A O 1
ATOM 651 N N . TYR A 1 83 ? 2.925 -6.248 0.021 1.00 95.19 83 TYR A N 1
ATOM 652 C CA . TYR A 1 83 ? 3.313 -4.875 0.319 1.00 95.19 83 TYR A CA 1
ATOM 653 C C . TYR A 1 83 ? 4.201 -4.841 1.563 1.00 95.19 83 TYR A C 1
ATOM 655 O O . TYR A 1 83 ? 3.951 -5.506 2.566 1.00 95.19 83 TYR A O 1
ATOM 663 N N . MET A 1 84 ? 5.217 -3.993 1.515 1.00 93.06 84 MET A N 1
ATOM 664 C CA . MET A 1 84 ? 6.114 -3.708 2.622 1.00 93.06 84 MET A CA 1
ATOM 665 C C . MET A 1 84 ? 5.611 -2.494 3.395 1.00 93.06 84 MET A C 1
ATOM 667 O O . MET A 1 84 ? 5.176 -1.499 2.814 1.00 93.06 84 MET A O 1
ATOM 671 N N . ARG A 1 85 ? 5.674 -2.565 4.724 1.00 91.19 85 ARG A N 1
ATOM 672 C CA . ARG A 1 85 ? 5.251 -1.473 5.601 1.00 91.19 85 ARG A CA 1
ATOM 673 C C . ARG A 1 85 ? 6.364 -0.433 5.746 1.00 91.19 85 ARG A C 1
ATOM 675 O O . ARG A 1 85 ? 7.392 -0.734 6.340 1.00 91.19 85 ARG A O 1
ATOM 682 N N . GLU A 1 86 ? 6.115 0.798 5.304 1.00 89.19 86 GLU A N 1
ATOM 683 C CA . GLU A 1 86 ? 7.009 1.949 5.530 1.00 89.19 86 GLU A CA 1
ATOM 684 C C . GLU A 1 86 ? 6.709 2.591 6.892 1.00 89.19 86 GLU A C 1
ATOM 686 O O . GLU A 1 86 ? 7.538 2.700 7.797 1.00 89.19 86 GLU A O 1
ATOM 691 N N . GLN A 1 87 ? 5.446 2.977 7.071 1.00 90.81 87 GLN A N 1
ATOM 692 C CA . GLN A 1 87 ? 4.917 3.619 8.268 1.00 90.81 87 GLN A CA 1
ATOM 693 C C . GLN A 1 87 ? 3.607 2.936 8.666 1.00 90.81 87 GLN A C 1
ATOM 695 O O . GLN A 1 87 ? 3.122 2.036 7.985 1.00 90.81 87 GLN A O 1
ATOM 700 N N . ASN A 1 88 ? 3.004 3.335 9.786 1.00 88.75 88 ASN A N 1
ATOM 701 C CA . ASN A 1 88 ? 1.809 2.654 10.303 1.00 88.75 88 ASN A CA 1
ATOM 702 C C . ASN A 1 88 ? 0.630 2.636 9.314 1.00 88.75 88 ASN A C 1
ATOM 704 O O . ASN A 1 88 ? -0.166 1.695 9.350 1.00 88.75 88 ASN A O 1
ATOM 708 N N . SER A 1 89 ? 0.556 3.656 8.460 1.00 94.31 89 SER A N 1
ATOM 709 C CA . SER A 1 89 ? -0.502 3.895 7.476 1.00 94.31 89 SER A CA 1
ATOM 710 C C . SER A 1 89 ? 0.030 4.027 6.044 1.00 94.31 89 SER A C 1
ATOM 712 O O . SER A 1 89 ? -0.683 4.518 5.173 1.00 94.31 89 SER A O 1
ATOM 714 N N . ILE A 1 90 ? 1.286 3.631 5.800 1.00 94.94 90 ILE A N 1
ATOM 715 C CA . ILE A 1 90 ? 1.942 3.748 4.492 1.00 94.94 90 ILE A CA 1
ATOM 716 C C . ILE A 1 90 ? 2.616 2.426 4.144 1.00 94.94 90 ILE A C 1
ATOM 718 O O . ILE A 1 90 ? 3.439 1.919 4.908 1.00 94.94 90 ILE A O 1
ATOM 722 N N . TYR A 1 91 ? 2.265 1.894 2.980 1.00 96.00 91 TYR A N 1
ATOM 723 C CA . TYR A 1 91 ? 2.733 0.618 2.458 1.00 96.00 91 TYR A CA 1
ATOM 724 C C . TYR A 1 91 ? 3.211 0.781 1.015 1.00 96.00 91 TYR A C 1
ATOM 726 O O . TYR A 1 91 ? 2.655 1.584 0.267 1.00 96.00 91 TYR A O 1
ATOM 734 N N . THR A 1 92 ? 4.226 0.022 0.603 1.00 95.06 92 THR A N 1
ATOM 735 C CA . THR A 1 92 ? 4.747 0.056 -0.770 1.00 95.06 92 THR A CA 1
ATOM 736 C C . THR A 1 92 ? 4.920 -1.329 -1.363 1.00 95.06 92 THR A C 1
ATOM 738 O O . THR A 1 92 ? 5.136 -2.300 -0.646 1.00 95.06 92 THR A O 1
ATOM 741 N N . ARG A 1 93 ? 4.843 -1.436 -2.690 1.00 93.44 93 ARG A N 1
ATOM 742 C CA . ARG A 1 93 ? 5.135 -2.677 -3.411 1.00 93.44 93 ARG A CA 1
ATOM 743 C C . ARG A 1 93 ? 5.903 -2.404 -4.695 1.00 93.44 93 ARG A C 1
ATOM 745 O O . ARG A 1 93 ? 5.410 -1.670 -5.552 1.00 93.44 93 ARG A O 1
ATOM 752 N N . SER A 1 94 ? 7.064 -3.036 -4.838 1.00 91.56 94 SER A N 1
ATOM 753 C CA . SER A 1 94 ? 7.862 -3.014 -6.068 1.00 91.56 94 SER A CA 1
ATOM 754 C C . SER A 1 94 ? 7.285 -3.979 -7.100 1.00 91.56 94 SER A C 1
ATOM 756 O O . SER A 1 94 ? 6.954 -5.125 -6.794 1.00 91.56 94 SER A O 1
ATOM 758 N N . LEU A 1 95 ? 7.152 -3.515 -8.336 1.00 91.25 95 LEU A N 1
ATOM 759 C CA . LEU A 1 95 ? 6.479 -4.211 -9.426 1.00 91.25 95 LEU A CA 1
ATOM 760 C C . LEU A 1 95 ? 7.365 -4.151 -10.668 1.00 91.25 95 LEU A C 1
ATOM 762 O O . LEU A 1 95 ? 7.752 -3.080 -11.118 1.00 91.25 95 LEU A O 1
ATOM 766 N N . LEU A 1 96 ? 7.658 -5.306 -11.262 1.00 88.00 96 LEU A N 1
ATOM 767 C CA . LEU A 1 96 ? 8.597 -5.405 -12.388 1.00 88.00 96 LEU A CA 1
ATOM 768 C C . LEU A 1 96 ? 8.025 -4.898 -13.725 1.00 88.00 96 LEU A C 1
ATOM 770 O O . LEU A 1 96 ? 8.751 -4.777 -14.704 1.00 88.00 96 LEU A O 1
ATOM 774 N N . SER A 1 97 ? 6.716 -4.643 -13.806 1.00 86.19 97 SER A N 1
ATOM 775 C CA . SER A 1 97 ? 6.078 -4.160 -15.034 1.00 86.19 97 SER A CA 1
ATOM 776 C C . SER A 1 97 ? 4.787 -3.393 -14.762 1.00 86.19 97 SER A C 1
ATOM 778 O O . SER A 1 97 ? 4.092 -3.648 -13.776 1.00 86.19 97 SER A O 1
ATOM 780 N N . ARG A 1 98 ? 4.404 -2.526 -15.708 1.00 86.19 98 ARG A N 1
ATOM 781 C CA . ARG A 1 98 ? 3.123 -1.794 -15.685 1.00 86.19 98 ARG A CA 1
ATOM 782 C C . ARG A 1 98 ? 1.899 -2.711 -15.697 1.00 86.19 98 ARG A C 1
ATOM 784 O O . ARG A 1 98 ? 0.921 -2.432 -15.017 1.00 86.19 98 ARG A O 1
ATOM 791 N N . SER A 1 99 ? 1.953 -3.834 -16.417 1.00 88.69 99 SER A N 1
ATOM 792 C CA . SER A 1 99 ? 0.858 -4.814 -16.414 1.00 88.69 99 SER A CA 1
ATOM 793 C C . SER A 1 99 ? 0.660 -5.439 -15.030 1.00 88.69 99 SER A C 1
ATOM 795 O O . SER A 1 99 ? -0.470 -5.626 -14.591 1.00 88.69 99 SER A O 1
ATOM 797 N N . SER A 1 100 ? 1.760 -5.724 -14.319 1.00 89.19 100 SER A N 1
ATOM 798 C CA . SER A 1 100 ? 1.698 -6.213 -12.937 1.00 89.19 100 SER A CA 1
ATOM 799 C C . SER A 1 100 ? 1.137 -5.142 -11.998 1.00 89.19 100 SER A C 1
ATOM 801 O O . SER A 1 100 ? 0.288 -5.442 -11.159 1.00 89.19 100 SER A O 1
ATOM 803 N N . ALA A 1 101 ? 1.539 -3.880 -12.189 1.00 89.69 101 ALA A N 1
ATOM 804 C CA . ALA A 1 101 ? 0.996 -2.752 -11.438 1.00 89.69 101 ALA A CA 1
ATOM 805 C C . ALA A 1 101 ? -0.518 -2.603 -11.615 1.00 89.69 101 ALA A C 1
ATOM 807 O O . ALA A 1 101 ? -1.233 -2.483 -10.622 1.00 89.69 101 ALA A O 1
ATOM 808 N N . ALA A 1 102 ? -1.019 -2.700 -12.849 1.00 91.31 102 ALA A N 1
ATOM 809 C CA . ALA A 1 102 ? -2.452 -2.667 -13.126 1.00 91.31 102 ALA A CA 1
ATOM 810 C C . ALA A 1 102 ? -3.202 -3.808 -12.416 1.00 91.31 102 ALA A C 1
ATOM 812 O O . ALA A 1 102 ? -4.176 -3.547 -11.715 1.00 91.31 102 ALA A O 1
ATOM 813 N N . ALA A 1 103 ? -2.700 -5.044 -12.504 1.00 93.25 103 ALA A N 1
ATOM 814 C CA . ALA A 1 103 ? -3.325 -6.198 -11.856 1.00 93.25 103 ALA A CA 1
ATOM 815 C C . ALA A 1 103 ? -3.368 -6.072 -10.321 1.00 93.25 103 ALA A C 1
ATOM 817 O O . ALA A 1 103 ? -4.391 -6.355 -9.699 1.00 93.25 103 ALA A O 1
ATOM 818 N N . HIS A 1 104 ? -2.275 -5.621 -9.695 1.00 94.00 104 HIS A N 1
ATOM 819 C CA . HIS A 1 104 ? -2.243 -5.386 -8.246 1.00 94.00 104 HIS A CA 1
ATOM 820 C C . HIS A 1 104 ? -3.113 -4.198 -7.824 1.00 94.00 104 HIS A C 1
ATOM 822 O O . HIS A 1 104 ? -3.720 -4.236 -6.755 1.00 94.00 104 HIS A O 1
ATOM 828 N N . ARG A 1 105 ? -3.221 -3.163 -8.661 1.00 94.25 105 ARG A N 1
ATOM 829 C CA . ARG A 1 105 ? -4.135 -2.043 -8.426 1.00 94.25 105 ARG A CA 1
ATOM 830 C C . ARG A 1 105 ? -5.591 -2.499 -8.444 1.00 94.25 105 ARG A C 1
ATOM 832 O O . ARG A 1 105 ? -6.369 -2.047 -7.611 1.00 94.25 105 ARG A O 1
ATOM 839 N N . ASP A 1 106 ? -5.961 -3.379 -9.366 1.00 95.25 106 ASP A N 1
ATOM 840 C CA . ASP A 1 106 ? -7.327 -3.894 -9.437 1.00 95.25 106 ASP A CA 1
ATOM 841 C C . ASP A 1 106 ? -7.629 -4.817 -8.244 1.00 95.25 106 ASP A C 1
ATOM 843 O O . ASP A 1 106 ? -8.631 -4.609 -7.565 1.00 95.25 106 ASP A O 1
ATOM 847 N N . ARG A 1 107 ? -6.687 -5.685 -7.840 1.00 95.88 107 ARG A N 1
ATOM 848 C CA . ARG A 1 107 ? -6.801 -6.432 -6.569 1.00 95.88 107 ARG A CA 1
ATOM 849 C C . ARG A 1 107 ? -6.973 -5.527 -5.349 1.00 95.88 107 ARG A C 1
ATOM 851 O O . ARG A 1 107 ? -7.772 -5.837 -4.467 1.00 95.88 107 ARG A O 1
ATOM 858 N N . LEU A 1 108 ? -6.227 -4.421 -5.282 1.00 96.06 108 LEU A N 1
ATOM 859 C CA . LEU A 1 108 ? -6.350 -3.443 -4.200 1.00 96.06 108 LEU A CA 1
ATOM 860 C C . LEU A 1 108 ? -7.756 -2.835 -4.165 1.00 96.06 108 LEU A C 1
ATOM 862 O O . LEU A 1 108 ? -8.317 -2.694 -3.081 1.00 96.06 108 LEU A O 1
ATOM 866 N N . ARG A 1 109 ? -8.333 -2.508 -5.331 1.00 95.25 109 ARG A N 1
ATOM 867 C CA . ARG A 1 109 ? -9.697 -1.964 -5.448 1.00 95.25 109 ARG A CA 1
ATOM 868 C C . ARG A 1 109 ? -10.750 -2.924 -4.905 1.00 95.25 109 ARG A C 1
ATOM 870 O O . ARG A 1 109 ? -11.659 -2.476 -4.210 1.00 95.25 109 ARG A O 1
ATOM 877 N N . ASP A 1 110 ? -10.582 -4.219 -5.146 1.00 95.69 110 ASP A N 1
ATOM 878 C CA . ASP A 1 110 ? -11.511 -5.251 -4.672 1.00 95.69 110 ASP A CA 1
ATOM 879 C C . ASP A 1 110 ? -11.495 -5.425 -3.142 1.00 95.69 110 ASP A C 1
ATOM 881 O O . ASP A 1 110 ? -12.456 -5.925 -2.558 1.00 95.69 110 ASP A O 1
ATOM 885 N N . HIS A 1 111 ? -10.424 -4.982 -2.473 1.00 95.12 111 HIS A N 1
ATOM 886 C CA . HIS A 1 111 ? -10.216 -5.146 -1.030 1.00 95.12 111 HIS A CA 1
ATOM 887 C C . HIS A 1 111 ? -10.317 -3.828 -0.244 1.00 95.12 111 HIS A C 1
ATOM 889 O O . HIS A 1 111 ? -9.922 -3.771 0.926 1.00 95.12 111 HIS A O 1
ATOM 895 N N . ILE A 1 112 ? -10.854 -2.762 -0.851 1.00 94.94 112 ILE A N 1
ATOM 896 C CA . ILE A 1 112 ? -11.024 -1.469 -0.176 1.00 94.94 112 ILE A CA 1
ATOM 897 C C . ILE A 1 112 ? -12.013 -1.611 0.998 1.00 94.94 112 ILE A C 1
ATOM 899 O O . ILE A 1 112 ? -13.123 -2.127 0.831 1.00 94.94 112 ILE A O 1
ATOM 903 N N . PRO A 1 113 ? -11.657 -1.135 2.205 1.00 94.31 113 PRO A N 1
ATOM 904 C CA . PRO A 1 113 ? -12.563 -1.147 3.345 1.00 94.31 113 PRO A CA 1
ATOM 905 C C . PRO A 1 113 ? -13.755 -0.196 3.125 1.00 94.31 113 PRO A C 1
ATOM 907 O O . PRO A 1 113 ? -13.610 0.864 2.523 1.00 94.31 113 PRO A O 1
ATOM 910 N N . PRO A 1 114 ? -14.940 -0.499 3.686 1.00 92.88 114 PRO A N 1
ATOM 911 C CA . PRO A 1 114 ? -16.169 0.261 3.426 1.00 92.88 114 PRO A CA 1
ATOM 912 C C . PRO A 1 114 ? -16.210 1.659 4.070 1.00 92.88 114 PRO A C 1
ATOM 914 O O . PRO A 1 114 ? -17.202 2.368 3.924 1.00 92.88 114 PRO A O 1
ATOM 917 N N . ALA A 1 115 ? -15.199 2.029 4.857 1.00 92.00 115 ALA A N 1
ATOM 918 C CA . ALA A 1 115 ? -15.115 3.311 5.546 1.00 92.00 115 ALA A CA 1
ATOM 919 C C . ALA A 1 115 ? -13.651 3.725 5.724 1.00 92.00 115 ALA A C 1
ATOM 921 O O . ALA A 1 115 ? -12.792 2.866 5.929 1.00 92.00 115 ALA A O 1
ATOM 922 N N . GLY A 1 116 ? -13.406 5.036 5.722 1.00 93.75 116 GLY A N 1
ATOM 923 C CA . GLY A 1 116 ? -12.070 5.629 5.755 1.00 93.75 116 GLY A CA 1
ATOM 924 C C . GLY A 1 116 ? -11.639 6.157 4.387 1.00 93.75 116 GLY A C 1
ATOM 925 O O . GLY A 1 116 ? -12.451 6.264 3.469 1.00 93.75 116 GLY A O 1
ATOM 926 N N . SER A 1 117 ? -10.360 6.495 4.274 1.00 95.81 117 SER A N 1
ATOM 927 C CA . SER A 1 117 ? -9.715 6.968 3.054 1.00 95.81 117 SER A CA 1
ATOM 928 C C . SER A 1 117 ? -8.568 6.035 2.688 1.00 95.81 117 SER A C 1
ATOM 930 O O . SER A 1 117 ? -7.768 5.668 3.547 1.00 95.81 117 SER A O 1
ATOM 932 N N . VAL A 1 118 ? -8.483 5.653 1.417 1.00 96.94 118 VAL A N 1
ATOM 933 C CA . VAL A 1 118 ? -7.364 4.890 0.859 1.00 96.94 118 VAL A CA 1
ATOM 934 C C . VAL A 1 118 ? -6.923 5.592 -0.417 1.00 96.94 118 VAL A C 1
ATOM 936 O O . VAL A 1 118 ? -7.720 5.791 -1.332 1.00 96.94 118 VAL A O 1
ATOM 939 N N . VAL A 1 119 ? -5.651 5.968 -0.473 1.00 96.94 119 VAL A N 1
ATOM 940 C CA . VAL A 1 119 ? -5.020 6.654 -1.599 1.00 96.94 119 VAL A CA 1
ATOM 941 C C . VAL A 1 119 ? -3.902 5.767 -2.124 1.00 96.94 119 VAL A C 1
ATOM 943 O O . VAL A 1 119 ? -3.029 5.351 -1.367 1.00 96.94 119 VAL A O 1
ATOM 946 N N . ALA A 1 120 ? -3.922 5.487 -3.423 1.00 96.12 120 ALA A N 1
ATOM 947 C CA . ALA A 1 120 ? -2.877 4.730 -4.097 1.00 96.12 120 ALA A CA 1
ATOM 948 C C . ALA A 1 120 ? -2.195 5.609 -5.150 1.00 96.12 120 ALA A C 1
ATOM 950 O O . ALA A 1 120 ? -2.874 6.246 -5.957 1.00 96.12 120 ALA A O 1
ATOM 951 N N . ILE A 1 121 ? -0.864 5.631 -5.143 1.00 95.00 121 ILE A N 1
ATOM 952 C CA . ILE A 1 121 ? -0.035 6.386 -6.083 1.00 95.00 121 ILE A CA 1
ATOM 953 C C . ILE A 1 121 ? 0.909 5.410 -6.778 1.00 95.00 121 ILE A C 1
ATOM 955 O O . ILE A 1 121 ? 1.664 4.687 -6.129 1.00 95.00 121 ILE A O 1
ATOM 959 N N . GLU A 1 122 ? 0.870 5.400 -8.105 1.00 93.44 122 GLU A N 1
ATOM 960 C CA . GLU A 1 122 ? 1.840 4.680 -8.923 1.00 93.44 122 GLU A CA 1
ATOM 961 C C . GLU A 1 122 ? 3.041 5.595 -9.185 1.00 93.44 122 GLU A C 1
ATOM 963 O O . GLU A 1 122 ? 2.906 6.672 -9.764 1.00 93.44 122 GLU A O 1
ATOM 968 N N . LEU A 1 123 ? 4.213 5.170 -8.725 1.00 91.50 123 LEU A N 1
ATOM 969 C CA . LEU A 1 123 ? 5.483 5.873 -8.863 1.00 91.50 123 LEU A CA 1
ATOM 970 C C . LEU A 1 123 ? 6.434 5.037 -9.716 1.00 91.50 123 LEU A C 1
ATOM 972 O O . LEU A 1 123 ? 6.369 3.809 -9.733 1.00 91.50 123 LEU A O 1
ATOM 976 N N . THR A 1 124 ? 7.362 5.686 -10.410 1.00 91.00 124 THR A N 1
ATOM 977 C CA . THR A 1 124 ? 8.533 4.971 -10.938 1.00 91.00 124 THR A CA 1
ATOM 978 C C . THR A 1 124 ? 9.502 4.665 -9.798 1.00 91.00 124 THR A C 1
ATOM 980 O O . THR A 1 124 ? 9.589 5.434 -8.837 1.00 91.00 124 THR A O 1
ATOM 983 N N . GLU A 1 125 ? 10.280 3.587 -9.909 1.00 88.81 125 GLU A N 1
ATOM 984 C CA . GLU A 1 125 ? 11.263 3.257 -8.866 1.00 88.81 125 GLU A CA 1
ATOM 985 C C . GLU A 1 125 ? 12.274 4.398 -8.654 1.00 88.81 125 GLU A C 1
ATOM 987 O O . GLU A 1 125 ? 12.606 4.734 -7.522 1.00 88.81 125 GLU A O 1
ATOM 992 N N . LYS A 1 126 ? 12.672 5.088 -9.734 1.00 89.06 126 LYS A N 1
ATOM 993 C CA . LYS A 1 126 ? 13.563 6.259 -9.669 1.00 89.06 126 LYS A CA 1
ATOM 994 C C . LYS A 1 126 ? 12.992 7.393 -8.813 1.00 89.06 126 LYS A C 1
ATOM 996 O O . LYS A 1 126 ? 13.718 7.972 -8.014 1.00 89.06 126 LYS A O 1
ATOM 1001 N N . GLN A 1 127 ? 11.702 7.702 -8.961 1.00 90.69 127 GLN A N 1
ATOM 1002 C CA . GLN A 1 127 ? 11.041 8.738 -8.155 1.00 90.69 127 GLN A CA 1
ATOM 1003 C C . GLN A 1 127 ? 10.958 8.339 -6.682 1.00 90.69 127 GLN A C 1
ATOM 1005 O O . GLN A 1 127 ? 11.139 9.177 -5.808 1.00 90.69 127 GLN A O 1
ATOM 1010 N N . TYR A 1 128 ? 10.690 7.063 -6.405 1.00 91.38 128 TYR A N 1
ATOM 1011 C CA . TYR A 1 128 ? 10.595 6.577 -5.035 1.00 91.38 128 TYR A CA 1
ATOM 1012 C C . TYR A 1 128 ? 11.955 6.548 -4.325 1.00 91.38 128 TYR A C 1
ATOM 1014 O O . TYR A 1 128 ? 12.029 6.903 -3.148 1.00 91.38 128 TYR A O 1
ATOM 1022 N N . VAL A 1 129 ? 13.024 6.152 -5.024 1.00 88.88 129 VAL A N 1
ATOM 1023 C CA . VAL A 1 129 ? 14.399 6.183 -4.496 1.00 88.88 129 VAL A CA 1
ATOM 1024 C C . VAL A 1 129 ? 14.873 7.619 -4.278 1.00 88.88 129 VAL A C 1
ATOM 1026 O O . VAL A 1 129 ? 15.518 7.894 -3.275 1.00 88.88 129 VAL A O 1
ATOM 1029 N N . GLY A 1 130 ? 14.501 8.548 -5.163 1.00 87.69 130 GLY A N 1
ATOM 1030 C CA . GLY A 1 130 ? 14.815 9.972 -5.019 1.00 87.69 130 GLY A CA 1
ATOM 1031 C C . GLY A 1 130 ? 14.041 10.702 -3.915 1.00 87.69 130 GLY A C 1
ATOM 1032 O O . GLY A 1 130 ? 14.142 11.922 -3.832 1.00 87.69 130 GLY A O 1
ATOM 1033 N N . ARG A 1 131 ? 13.240 10.005 -3.095 1.00 90.12 131 ARG A N 1
ATOM 1034 C CA . ARG A 1 131 ? 12.520 10.630 -1.979 1.00 90.12 131 ARG A CA 1
ATOM 1035 C C . ARG A 1 131 ? 13.476 10.962 -0.836 1.00 90.12 131 ARG A C 1
ATOM 1037 O O . ARG A 1 131 ? 14.369 10.185 -0.511 1.00 90.12 131 ARG A O 1
ATOM 1044 N N . GLU A 1 132 ? 13.204 12.063 -0.154 1.00 89.88 132 GLU A N 1
ATOM 1045 C CA . GLU A 1 132 ? 13.973 12.482 1.014 1.00 89.88 132 GLU A CA 1
ATOM 1046 C C . GLU A 1 132 ? 13.281 12.050 2.310 1.00 89.88 132 GLU A C 1
ATOM 1048 O O . GLU A 1 132 ? 12.065 12.184 2.468 1.00 89.88 132 GLU A O 1
ATOM 1053 N N . ILE A 1 133 ? 14.069 11.540 3.258 1.00 88.56 133 ILE A N 1
ATOM 1054 C CA . ILE A 1 133 ? 13.622 11.262 4.624 1.00 88.56 133 ILE A CA 1
ATOM 1055 C C . ILE A 1 133 ? 14.194 12.364 5.509 1.00 88.56 133 ILE A C 1
ATO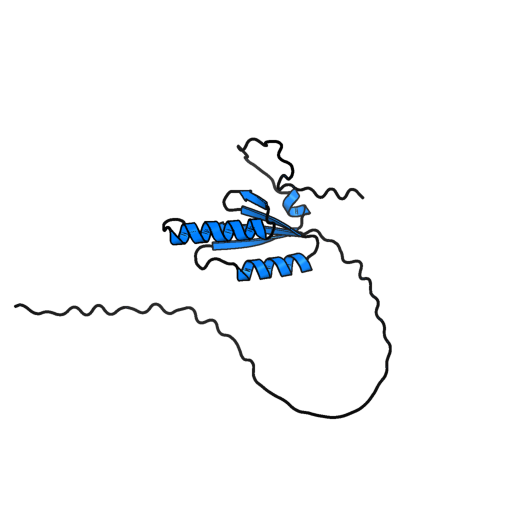M 1057 O O . ILE A 1 133 ? 15.387 12.381 5.794 1.00 88.56 133 ILE A O 1
ATOM 1061 N N . LEU A 1 134 ? 13.338 13.295 5.927 1.00 91.25 134 LEU A N 1
ATOM 1062 C CA . LEU A 1 134 ? 13.767 14.463 6.703 1.00 91.25 134 LEU A CA 1
ATOM 1063 C C . LEU A 1 134 ? 14.027 14.126 8.178 1.00 91.25 134 LEU A C 1
ATOM 1065 O O . LEU A 1 134 ? 14.890 14.729 8.808 1.00 91.25 134 LEU A O 1
ATOM 1069 N N . VAL A 1 135 ? 13.271 13.173 8.734 1.00 88.88 135 VAL A N 1
ATOM 1070 C CA . VAL A 1 135 ? 13.379 12.722 10.128 1.00 88.88 135 VAL A CA 1
ATOM 1071 C C . VAL A 1 135 ? 13.019 11.238 10.204 1.00 88.88 135 VAL A C 1
ATOM 1073 O O . VAL A 1 135 ? 11.940 10.846 9.765 1.00 88.88 135 VAL A O 1
ATOM 1076 N N . GLU A 1 136 ? 13.885 10.425 10.808 1.00 83.12 136 GLU A N 1
ATOM 1077 C CA . GLU A 1 136 ? 13.610 9.025 11.150 1.00 83.12 136 GLU A CA 1
ATOM 1078 C C . GLU A 1 136 ? 14.213 8.732 12.527 1.00 83.12 136 GLU A C 1
ATOM 1080 O O . GLU A 1 136 ? 15.415 8.879 12.735 1.00 83.12 136 GLU A O 1
ATOM 1085 N N . THR A 1 137 ? 13.369 8.361 13.490 1.00 84.56 137 THR A N 1
ATOM 1086 C CA . THR A 1 137 ? 13.791 8.074 14.873 1.00 84.56 137 THR A CA 1
ATOM 1087 C C . THR A 1 137 ? 13.851 6.583 15.164 1.00 84.56 137 THR A C 1
ATOM 1089 O O . THR A 1 137 ? 14.316 6.180 16.233 1.00 84.56 137 THR A O 1
ATOM 1092 N N . ARG A 1 138 ? 13.378 5.740 14.237 1.00 75.44 138 ARG A N 1
ATOM 1093 C CA . ARG A 1 138 ? 13.424 4.292 14.411 1.00 75.44 138 ARG A CA 1
ATOM 1094 C C . ARG A 1 138 ? 14.869 3.813 14.268 1.00 75.44 138 ARG A C 1
ATOM 1096 O O . ARG A 1 138 ? 15.504 4.102 13.253 1.00 75.44 138 ARG A O 1
ATOM 1103 N N . PRO A 1 139 ? 15.394 3.050 15.241 1.00 60.81 139 PRO A N 1
ATOM 1104 C CA . PRO A 1 139 ? 16.698 2.433 15.083 1.00 60.81 139 PRO A CA 1
ATOM 1105 C C . PRO A 1 139 ? 16.627 1.457 13.904 1.00 60.81 139 PRO A C 1
ATOM 1107 O O . PRO A 1 139 ? 15.799 0.544 13.901 1.00 60.81 139 PRO A O 1
ATOM 1110 N N . GLN A 1 140 ? 17.478 1.657 12.897 1.00 56.72 140 GLN A N 1
ATOM 1111 C CA . GLN A 1 140 ? 17.645 0.736 11.771 1.00 56.72 140 GLN A CA 1
ATOM 1112 C C . GLN A 1 140 ? 18.293 -0.556 12.291 1.00 56.72 140 GLN A C 1
ATOM 1114 O O . GLN A 1 140 ? 19.508 -0.743 12.263 1.00 56.72 140 GLN A O 1
ATOM 1119 N N . GLY A 1 141 ? 17.482 -1.438 12.871 1.00 48.78 141 GLY A N 1
ATOM 1120 C CA . GLY A 1 141 ? 17.918 -2.772 13.258 1.00 48.78 141 GLY A CA 1
ATOM 1121 C C . GLY A 1 141 ? 18.163 -3.597 12.000 1.00 48.78 141 GLY A C 1
ATOM 1122 O O . GLY A 1 141 ? 17.254 -3.723 11.187 1.00 48.78 141 GLY A O 1
ATOM 1123 N N . ARG A 1 142 ? 19.368 -4.169 11.855 1.00 42.44 142 ARG A N 1
ATOM 1124 C CA . ARG A 1 142 ? 19.762 -5.086 10.767 1.00 42.44 142 ARG A CA 1
ATOM 1125 C C . ARG A 1 142 ? 18.771 -6.252 10.645 1.00 42.44 142 ARG A C 1
ATOM 1127 O O . ARG A 1 142 ? 18.995 -7.316 11.212 1.00 42.44 142 ARG A O 1
ATOM 1134 N N . THR A 1 143 ? 17.686 -6.078 9.906 1.00 42.59 143 THR A N 1
ATOM 1135 C CA . THR A 1 143 ? 16.761 -7.156 9.566 1.00 42.59 143 THR A CA 1
ATOM 1136 C C . THR A 1 143 ? 16.640 -7.149 8.060 1.00 42.59 143 THR A C 1
ATOM 1138 O O . THR A 1 143 ? 16.190 -6.177 7.469 1.00 42.59 143 THR A O 1
ATOM 1141 N N . ARG A 1 144 ? 17.141 -8.222 7.440 1.00 42.22 144 ARG A N 1
ATOM 1142 C CA . ARG A 1 144 ? 17.128 -8.438 5.992 1.00 42.22 144 ARG A CA 1
ATOM 1143 C C . ARG A 1 144 ? 15.760 -8.066 5.408 1.00 42.22 144 ARG A C 1
ATOM 1145 O O . ARG A 1 144 ? 14.764 -8.660 5.803 1.00 42.22 144 ARG A O 1
ATOM 1152 N N . MET A 1 145 ? 15.781 -7.178 4.415 1.00 47.38 145 MET A N 1
ATOM 1153 C CA . MET A 1 145 ? 14.644 -6.577 3.701 1.00 47.38 145 MET A CA 1
ATOM 1154 C C . MET A 1 145 ? 14.132 -5.271 4.304 1.00 47.38 145 MET A C 1
ATOM 1156 O O . MET A 1 145 ? 12.972 -5.139 4.688 1.00 47.38 145 MET A O 1
ATOM 1160 N N . ASP A 1 146 ? 15.004 -4.267 4.282 1.00 49.88 146 ASP A N 1
ATOM 1161 C CA . ASP A 1 146 ? 14.572 -2.877 4.299 1.00 49.88 146 ASP A CA 1
ATOM 1162 C C . ASP A 1 146 ? 13.621 -2.637 3.116 1.00 49.88 146 ASP A C 1
ATOM 1164 O O . ASP A 1 146 ? 13.845 -3.129 2.009 1.00 49.88 146 ASP A O 1
ATOM 1168 N N . CYS A 1 147 ? 12.551 -1.876 3.331 1.00 49.72 147 CYS A N 1
ATOM 1169 C CA . CYS A 1 147 ? 11.604 -1.425 2.302 1.00 49.72 147 CYS A CA 1
ATOM 1170 C C . CYS A 1 147 ? 12.251 -0.583 1.186 1.00 49.72 147 CYS A C 1
ATOM 1172 O O . CYS A 1 147 ? 11.707 -0.453 0.081 1.00 49.72 147 CYS A O 1
ATOM 1174 N N . THR A 1 148 ? 13.470 -0.107 1.446 1.00 50.50 148 THR A N 1
ATOM 1175 C CA . THR A 1 148 ? 14.408 0.436 0.463 1.00 50.50 148 THR A CA 1
ATOM 1176 C C . THR A 1 148 ? 14.807 -0.586 -0.594 1.00 50.50 148 THR A C 1
ATOM 1178 O O . THR A 1 148 ? 15.281 -0.145 -1.628 1.00 50.50 148 THR A O 1
ATOM 1181 N N . GLY A 1 149 ? 14.589 -1.892 -0.342 1.00 46.81 149 GLY A N 1
ATOM 1182 C CA . GLY A 1 149 ? 14.660 -3.061 -1.226 1.00 46.81 149 GLY A CA 1
ATOM 1183 C C . GLY A 1 149 ? 15.179 -2.744 -2.611 1.00 46.81 149 GLY A C 1
ATOM 1184 O O . GLY A 1 149 ? 14.443 -2.815 -3.595 1.00 46.81 149 GLY A O 1
ATOM 1185 N N . GLN A 1 150 ? 16.437 -2.324 -2.641 1.00 46.38 150 GLN A N 1
ATOM 1186 C CA . GLN A 1 150 ? 17.096 -1.857 -3.830 1.00 46.38 150 GLN A CA 1
ATOM 1187 C C . GLN A 1 150 ? 17.404 -3.152 -4.555 1.00 46.38 150 GLN A C 1
ATOM 1189 O O . GLN A 1 150 ? 18.329 -3.878 -4.194 1.00 46.38 150 GLN A O 1
ATOM 1194 N N . LEU A 1 151 ? 16.548 -3.513 -5.510 1.00 42.09 151 LEU A N 1
ATOM 1195 C CA . LEU A 1 151 ? 16.916 -4.475 -6.533 1.00 42.09 151 LEU A CA 1
ATOM 1196 C C . LEU A 1 151 ? 18.037 -3.801 -7.328 1.00 42.09 151 LEU A C 1
ATOM 1198 O O . LEU A 1 151 ? 17.796 -3.174 -8.356 1.00 42.09 151 LEU A O 1
ATOM 1202 N N . PHE A 1 152 ? 19.256 -3.865 -6.793 1.00 38.00 152 PHE A N 1
ATOM 1203 C CA . PHE A 1 152 ? 20.482 -3.675 -7.544 1.00 38.00 152 PHE A CA 1
ATOM 1204 C C . PHE A 1 152 ? 20.514 -4.802 -8.583 1.00 38.00 152 PHE A C 1
ATOM 1206 O O . PHE A 1 152 ? 21.089 -5.861 -8.353 1.00 38.00 152 PHE A O 1
ATOM 1213 N N . LEU A 1 153 ? 19.830 -4.613 -9.713 1.00 35.16 153 LEU A N 1
ATOM 1214 C CA . LEU A 1 153 ? 20.339 -5.165 -10.958 1.00 35.16 153 LEU A CA 1
ATOM 1215 C C . LEU A 1 153 ? 21.472 -4.230 -11.370 1.00 35.16 153 LEU A C 1
ATOM 1217 O O . LEU A 1 153 ? 21.245 -3.232 -12.053 1.00 35.16 153 LEU A O 1
ATOM 1221 N N . GLU A 1 154 ? 22.672 -4.519 -10.875 1.00 30.97 154 GLU A N 1
ATOM 1222 C CA . GLU A 1 154 ? 23.868 -4.092 -11.587 1.00 30.97 154 GLU A CA 1
ATOM 1223 C C . GLU A 1 154 ? 23.915 -4.907 -12.884 1.00 30.97 154 GLU A C 1
ATOM 1225 O O . GLU A 1 154 ? 23.904 -6.140 -12.849 1.00 30.97 154 GLU A O 1
ATOM 1230 N N . PHE A 1 155 ? 23.851 -4.203 -14.013 1.00 39.38 155 PHE A N 1
ATOM 1231 C CA . PHE A 1 155 ? 24.214 -4.726 -15.326 1.00 39.38 155 PHE A CA 1
ATOM 1232 C C . PHE A 1 155 ? 25.673 -4.376 -15.595 1.00 39.38 155 PHE A C 1
ATOM 1234 O O . PHE A 1 155 ? 26.058 -3.236 -15.240 1.00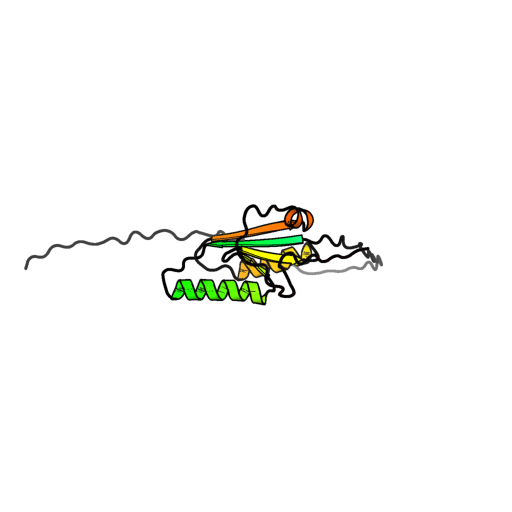 39.38 155 PHE A O 1
#

Nearest PDB structures (foldseek):
  8q2n-assembly1_A  TM=8.664E-01  e=6.320E-09  Streptococcus thermophilus DGCC 7710
  5xvp-assembly1_E  TM=8.679E-01  e=4.428E-08  Enterococcus faecalis TX0027
  5zyf-assembly1_A  TM=8.958E-01  e=9.649E-08  Streptococcus pyogenes serotype M1
  8ia4-assembly1_B  TM=9.053E-01  e=1.970E-07  Treponema denticola ATCC 35405
  5zyf-assembly1_B  TM=7.975E-01  e=4.725E-08  Streptococcus pyogenes serotype M1

Mean predicted aligned error: 16.21 Å

Solvent-accessible surface area (backbone atoms only — not comparable to full-atom values): 10467 Å² total; per-residue (Å²): 135,88,86,82,91,78,88,79,80,78,80,79,77,82,76,86,80,82,83,78,86,76,91,77,90,79,89,88,83,88,81,90,80,89,79,92,74,92,74,87,75,89,66,86,65,79,70,73,70,49,47,28,27,44,39,40,38,49,51,61,58,64,88,48,71,70,33,40,52,50,48,52,50,46,52,48,50,40,48,73,77,58,34,40,74,79,47,101,47,31,34,36,32,84,27,65,28,66,71,54,45,52,55,52,50,52,56,50,63,77,60,59,71,98,61,66,50,78,48,76,45,86,38,47,44,69,61,61,68,71,56,84,82,91,77,81,87,73,80,86,69,95,56,95,77,52,84,75,65,71,79,77,75,80,127

Radius of gyration: 25.72 Å; Cα contacts (8 Å, |Δi|>4): 123; chains: 1; bounding box: 78×34×77 Å

Sequence (155 aa):
MPDSGGGGSLQRVPAPRFRVEGCRHAADARAHRARDGVSGQNEGEGKDMRIMRLLVMFDLPTKTKRDKDRYIRFKRFLEDDGYMREQNSIYTRSLLSRSSAAAHRDRLRDHIPPAGSVVAIELTEKQYVGREILVETRPQGRTRMDCTGQLFLEF

pLDDT: mean 71.04, std 25.89, range [27.94, 97.75]

Foldseek 3Di:
DDDDDDDDPPDDDDDDDDDDDDDDDDDDDDDDDDDDDDDDPPDPPVQPQFKKKKKKFWDWDDPDPVRVVLLVVLVVVCVVVPWDDPDSGITMDIDRHPVRVVVVVVVNVVSDDPGTDMDMDMGGLVVVLPDDDPDDPDPPDPDPDDVNPPPPPPD